Protein AF-A0A7S0S8J2-F1 (afdb_monomer_lite)

InterPro domains:
  IPR001623 DnaJ domain [PS50076] (56-122)
  IPR001623 DnaJ domain [cd06257] (72-115)
  IPR036869 Chaperone J-domain superfamily [G3DSA:1.10.287.110] (71-119)
  IPR036869 Chaperone J-domain superfamily [SSF46565] (71-116)

Structure (mmCIF, N/CA/C/O backbone):
data_AF-A0A7S0S8J2-F1
#
_entry.id   AF-A0A7S0S8J2-F1
#
loop_
_atom_site.group_PDB
_atom_site.id
_atom_site.type_symbol
_atom_site.label_atom_id
_atom_site.label_alt_id
_atom_site.label_comp_id
_atom_site.label_asym_id
_atom_site.label_entity_id
_atom_site.label_seq_id
_atom_site.pdbx_PDB_ins_code
_atom_site.Cartn_x
_atom_site.Cartn_y
_atom_site.Cartn_z
_atom_site.occupancy
_atom_site.B_iso_or_equiv
_atom_site.auth_seq_id
_atom_site.auth_comp_id
_atom_site.auth_asym_id
_atom_site.auth_atom_id
_atom_site.pdbx_PDB_model_num
ATOM 1 N N . ALA A 1 1 ? 40.506 10.291 -39.774 1.00 63.34 1 ALA A N 1
ATOM 2 C CA . ALA A 1 1 ? 40.287 10.612 -38.345 1.00 63.34 1 ALA A CA 1
ATOM 3 C C . ALA A 1 1 ? 38.845 11.056 -38.045 1.00 63.34 1 ALA A C 1
ATOM 5 O O . ALA A 1 1 ? 38.175 10.340 -37.316 1.00 63.34 1 ALA A O 1
ATOM 6 N N . ARG A 1 2 ? 38.315 12.148 -38.634 1.00 61.69 2 ARG A N 1
ATOM 7 C CA . ARG A 1 2 ? 36.953 12.675 -38.340 1.00 61.69 2 ARG A CA 1
ATOM 8 C C . ARG A 1 2 ? 35.800 11.673 -38.528 1.00 61.69 2 ARG A C 1
ATOM 10 O O . ARG A 1 2 ? 35.002 11.502 -37.618 1.00 61.69 2 ARG A O 1
ATOM 17 N N . HIS A 1 3 ? 35.791 10.909 -39.620 1.00 68.00 3 HIS A N 1
ATOM 18 C CA . HIS A 1 3 ? 34.769 9.876 -39.853 1.00 68.00 3 HIS A CA 1
ATOM 19 C C . HIS A 1 3 ? 34.767 8.720 -38.842 1.00 68.00 3 HIS A C 1
ATOM 21 O O . HIS A 1 3 ? 33.754 8.050 -38.673 1.00 68.00 3 HIS A O 1
ATOM 27 N N . ALA A 1 4 ? 35.893 8.443 -38.177 1.00 77.69 4 ALA A N 1
ATOM 28 C CA . ALA A 1 4 ? 35.918 7.432 -37.121 1.00 77.69 4 ALA A CA 1
ATOM 29 C C . ALA A 1 4 ? 35.207 7.949 -35.862 1.00 77.69 4 ALA A C 1
ATOM 31 O O . ALA A 1 4 ? 34.410 7.224 -35.276 1.00 77.69 4 ALA A O 1
ATOM 32 N N . TRP A 1 5 ? 35.427 9.221 -35.520 1.00 75.12 5 TRP A N 1
ATOM 33 C CA . TRP A 1 5 ? 34.798 9.883 -34.379 1.00 75.12 5 TRP A CA 1
ATOM 34 C C . TRP A 1 5 ? 33.288 10.084 -34.569 1.00 75.12 5 TRP A C 1
ATOM 36 O O . TRP A 1 5 ? 32.516 9.810 -33.657 1.00 75.12 5 TRP A O 1
ATOM 46 N N . GLU A 1 6 ? 32.845 10.473 -35.769 1.00 82.06 6 GLU A N 1
ATOM 47 C CA . GLU A 1 6 ? 31.414 10.586 -36.099 1.00 82.06 6 GLU A CA 1
ATOM 48 C C . GLU A 1 6 ? 30.685 9.244 -35.945 1.00 82.06 6 GLU A C 1
ATOM 50 O O . GLU A 1 6 ? 29.602 9.180 -35.364 1.00 82.06 6 GLU A O 1
ATOM 55 N N . ARG A 1 7 ? 31.307 8.150 -36.408 1.00 81.69 7 ARG A N 1
ATOM 56 C CA . ARG A 1 7 ? 30.767 6.794 -36.239 1.00 81.69 7 ARG A CA 1
ATOM 57 C C . ARG A 1 7 ? 30.749 6.357 -34.777 1.00 81.69 7 ARG A C 1
ATOM 59 O O . ARG A 1 7 ? 29.790 5.720 -34.352 1.00 81.69 7 ARG A O 1
ATOM 66 N N . GLU A 1 8 ? 31.772 6.706 -34.003 1.00 84.69 8 GLU A N 1
ATOM 67 C CA . GLU A 1 8 ? 31.822 6.407 -32.570 1.00 84.69 8 GLU A CA 1
ATOM 68 C C . GLU A 1 8 ? 30.737 7.169 -31.792 1.00 84.69 8 GLU A C 1
ATOM 70 O O . GLU A 1 8 ? 30.046 6.582 -30.958 1.00 84.69 8 GLU A O 1
ATOM 75 N N . LEU A 1 9 ? 30.533 8.455 -32.094 1.00 87.25 9 LEU A N 1
ATOM 76 C CA . LEU A 1 9 ? 29.488 9.274 -31.482 1.00 87.25 9 LEU A CA 1
ATOM 77 C C . LEU A 1 9 ? 28.089 8.747 -31.830 1.00 87.25 9 LEU A C 1
ATOM 79 O O . LEU A 1 9 ? 27.259 8.583 -30.935 1.00 87.25 9 LEU A O 1
ATOM 83 N N . ALA A 1 10 ? 27.850 8.419 -33.103 1.00 86.81 10 ALA A N 1
ATOM 84 C CA . ALA A 1 10 ? 26.592 7.829 -33.554 1.00 86.81 10 ALA A CA 1
ATOM 85 C C . ALA A 1 10 ? 26.331 6.462 -32.899 1.00 86.81 10 ALA A C 1
ATOM 87 O O . ALA A 1 10 ? 25.209 6.186 -32.480 1.00 86.81 10 ALA A O 1
ATOM 88 N N . SER A 1 11 ? 27.369 5.632 -32.741 1.00 90.38 11 SER A N 1
ATOM 89 C CA . SER A 1 11 ? 27.284 4.350 -32.031 1.00 90.38 11 SER A CA 1
ATOM 90 C C . SER A 1 11 ? 26.897 4.542 -30.560 1.00 90.38 11 SER A C 1
ATOM 92 O O . SER A 1 11 ? 25.954 3.915 -30.079 1.00 90.38 11 SER A O 1
ATOM 94 N N . LYS A 1 12 ? 27.534 5.485 -29.852 1.00 88.81 12 LYS A N 1
ATOM 95 C CA . LYS A 1 12 ? 27.190 5.814 -28.455 1.00 88.81 12 LYS A CA 1
ATOM 96 C C . LYS A 1 12 ? 25.759 6.341 -28.315 1.00 88.81 12 LYS A C 1
ATOM 98 O O . LYS A 1 12 ? 25.046 5.930 -27.401 1.00 88.81 12 LYS A O 1
ATOM 103 N N . GLN A 1 13 ? 25.319 7.215 -29.224 1.00 87.12 13 GLN A N 1
ATOM 104 C CA . GLN A 1 13 ? 23.940 7.715 -29.246 1.00 87.12 13 GLN A CA 1
ATOM 105 C C . GLN A 1 13 ? 22.933 6.586 -29.496 1.00 87.12 13 GLN A C 1
ATOM 107 O O . GLN A 1 13 ? 21.935 6.490 -28.782 1.00 87.12 13 GLN A O 1
ATOM 112 N N . ALA A 1 14 ? 23.206 5.701 -30.458 1.00 88.56 14 ALA A N 1
ATOM 113 C CA . ALA A 1 14 ? 22.348 4.560 -30.761 1.00 88.56 14 ALA A CA 1
ATOM 114 C C . ALA A 1 14 ? 22.226 3.600 -29.567 1.00 88.56 14 ALA A C 1
ATOM 116 O O . ALA A 1 14 ? 21.108 3.215 -29.216 1.00 88.56 14 ALA A O 1
ATOM 117 N N . SER A 1 15 ? 23.340 3.282 -28.899 1.00 86.69 15 SER A N 1
ATOM 118 C CA . SER A 1 15 ? 23.347 2.456 -27.684 1.00 86.69 15 SER A CA 1
ATOM 119 C C . SER A 1 15 ? 22.524 3.087 -26.564 1.00 86.69 15 SER A C 1
ATOM 121 O O . SER A 1 15 ? 21.674 2.420 -25.980 1.00 86.69 15 SER A O 1
ATOM 123 N N . ARG A 1 16 ? 22.681 4.395 -26.323 1.00 89.75 16 ARG A N 1
ATOM 124 C CA . ARG A 1 16 ? 21.907 5.099 -25.293 1.00 89.75 16 ARG A CA 1
ATOM 125 C C . ARG A 1 16 ? 20.404 5.075 -25.572 1.00 89.75 16 ARG A C 1
ATOM 127 O O . ARG A 1 16 ? 19.605 4.873 -24.664 1.00 89.75 16 ARG A O 1
ATOM 134 N N . VAL A 1 17 ? 20.004 5.279 -26.826 1.00 89.38 17 VAL A N 1
ATOM 135 C CA . VAL A 1 17 ? 18.589 5.208 -27.219 1.00 89.38 17 VAL A CA 1
ATOM 136 C C . VAL A 1 17 ? 18.051 3.780 -27.072 1.00 89.38 17 VAL A C 1
ATOM 138 O O . VAL A 1 17 ? 16.899 3.602 -26.680 1.00 89.38 17 VAL A O 1
ATOM 141 N N . ALA A 1 18 ? 18.858 2.758 -27.370 1.00 86.88 18 ALA A N 1
ATOM 142 C CA . ALA A 1 18 ? 18.470 1.364 -27.173 1.00 86.88 18 ALA A CA 1
ATOM 143 C C . ALA A 1 18 ? 18.247 1.032 -25.687 1.00 86.88 18 ALA A C 1
ATOM 145 O O . ALA A 1 18 ? 17.211 0.456 -25.363 1.00 86.88 18 ALA A O 1
ATOM 146 N N . GLU A 1 19 ? 19.145 1.462 -24.792 1.00 85.31 19 GLU A N 1
ATOM 147 C CA . GLU A 1 19 ? 18.978 1.329 -23.334 1.00 85.31 19 GLU A CA 1
ATOM 148 C C . GLU A 1 19 ? 17.668 1.962 -22.856 1.00 85.31 19 GLU A C 1
ATOM 150 O O . GLU A 1 19 ? 16.836 1.286 -22.259 1.00 85.31 19 GLU A O 1
ATOM 155 N N . LEU A 1 20 ? 17.422 3.228 -23.215 1.00 88.56 20 LEU A N 1
ATOM 156 C CA . LEU A 1 20 ? 16.200 3.937 -22.818 1.00 88.56 20 LEU A CA 1
ATOM 157 C C . LEU A 1 20 ? 14.923 3.239 -23.312 1.00 88.56 20 LEU A C 1
ATOM 159 O O . LEU A 1 20 ? 13.898 3.259 -22.631 1.00 88.56 20 LEU A O 1
ATOM 163 N N . ARG A 1 21 ? 14.959 2.610 -24.495 1.00 86.62 21 ARG A N 1
ATOM 164 C CA . ARG A 1 21 ? 13.828 1.820 -25.012 1.00 86.62 21 ARG A CA 1
ATOM 165 C C . ARG A 1 21 ? 13.605 0.541 -24.211 1.00 86.62 21 ARG A C 1
ATOM 167 O O . ARG A 1 21 ? 12.450 0.166 -24.006 1.00 86.62 21 ARG A O 1
ATOM 174 N N . LEU A 1 22 ? 14.673 -0.131 -23.782 1.00 83.69 22 LEU A N 1
ATOM 175 C CA . LEU A 1 22 ? 14.576 -1.320 -22.934 1.00 83.69 22 LEU A CA 1
ATOM 176 C C . LEU A 1 22 ? 14.018 -0.956 -21.555 1.00 83.69 22 LEU A C 1
ATOM 178 O O . LEU A 1 22 ? 13.049 -1.582 -21.124 1.00 83.69 22 LEU A O 1
ATOM 182 N N . ASP A 1 23 ? 14.539 0.107 -20.938 1.00 81.94 23 ASP A N 1
ATOM 183 C CA . ASP A 1 23 ? 14.044 0.643 -19.665 1.00 81.94 23 ASP A CA 1
ATOM 184 C C . ASP A 1 23 ? 12.565 1.035 -19.769 1.00 81.94 23 ASP A C 1
ATOM 186 O O . ASP A 1 23 ? 11.743 0.647 -18.937 1.00 81.94 23 ASP A O 1
ATOM 190 N N . GLY A 1 24 ? 12.190 1.738 -20.843 1.00 80.00 24 GLY A N 1
ATOM 191 C CA . GLY A 1 24 ? 10.805 2.126 -21.104 1.00 80.00 24 GLY A CA 1
ATOM 192 C C . GLY A 1 24 ? 9.870 0.926 -21.279 1.00 80.00 24 GLY A C 1
ATOM 193 O O . GLY A 1 24 ? 8.754 0.925 -20.757 1.00 80.00 24 GLY A O 1
ATOM 194 N N . ARG A 1 25 ? 10.321 -0.132 -21.965 1.00 85.56 25 ARG A N 1
ATOM 195 C CA . ARG A 1 25 ? 9.538 -1.366 -22.118 1.00 85.56 25 ARG A CA 1
ATOM 196 C C . ARG A 1 25 ? 9.370 -2.087 -20.782 1.00 85.56 25 ARG A C 1
ATOM 198 O O . ARG A 1 25 ? 8.260 -2.525 -20.485 1.00 85.56 25 ARG A O 1
ATOM 205 N N . ALA A 1 26 ? 10.431 -2.184 -19.982 1.00 81.44 26 ALA A N 1
ATOM 206 C CA . ALA A 1 26 ? 10.373 -2.778 -18.650 1.00 81.44 26 ALA A CA 1
ATOM 207 C C . ALA A 1 26 ? 9.387 -2.014 -17.748 1.00 81.44 26 ALA A C 1
ATOM 209 O O . ALA A 1 26 ? 8.466 -2.620 -17.193 1.00 81.44 26 ALA A O 1
ATOM 210 N N . ALA A 1 27 ? 9.481 -0.683 -17.711 1.00 83.94 27 ALA A N 1
ATOM 211 C CA . ALA A 1 27 ? 8.563 0.171 -16.961 1.00 83.94 27 ALA A CA 1
ATOM 212 C C . ALA A 1 27 ? 7.099 0.002 -17.410 1.00 83.94 27 ALA A C 1
ATOM 214 O O . ALA A 1 27 ? 6.204 -0.121 -16.575 1.00 83.94 27 ALA A O 1
ATOM 215 N N . ALA A 1 28 ? 6.839 -0.084 -18.720 1.00 85.81 28 ALA A N 1
ATOM 216 C CA . ALA A 1 28 ? 5.494 -0.322 -19.246 1.00 85.81 28 ALA A CA 1
ATOM 217 C C . ALA A 1 28 ? 4.932 -1.698 -18.837 1.00 85.81 28 ALA A C 1
ATOM 219 O O . ALA A 1 28 ? 3.745 -1.820 -18.520 1.00 85.81 28 ALA A O 1
ATOM 220 N N . THR A 1 29 ? 5.771 -2.742 -18.811 1.00 90.12 29 THR A N 1
ATOM 221 C CA . THR A 1 29 ? 5.344 -4.074 -18.351 1.00 90.12 29 THR A CA 1
ATOM 222 C C . THR A 1 29 ? 5.037 -4.102 -16.857 1.00 90.12 29 THR A C 1
ATOM 224 O O . THR A 1 29 ? 4.021 -4.678 -16.462 1.00 90.12 29 THR A O 1
ATOM 227 N N . GLU A 1 30 ? 5.851 -3.429 -16.038 1.00 87.94 30 GLU A N 1
ATOM 228 C CA . GLU A 1 30 ? 5.607 -3.285 -14.602 1.00 87.94 30 GLU A CA 1
ATOM 229 C C . GLU A 1 30 ? 4.313 -2.506 -14.341 1.00 87.94 30 GLU A C 1
ATOM 231 O O . GLU A 1 30 ? 3.480 -2.960 -13.557 1.00 87.94 30 GLU A O 1
ATOM 236 N N . ALA A 1 31 ? 4.085 -1.401 -15.060 1.00 89.56 31 ALA A N 1
ATOM 237 C CA . ALA A 1 31 ? 2.857 -0.613 -14.961 1.00 89.56 31 ALA A CA 1
ATOM 238 C C . ALA A 1 31 ? 1.608 -1.443 -15.308 1.00 89.56 31 ALA A C 1
ATOM 240 O O . ALA A 1 31 ? 0.634 -1.457 -14.555 1.00 89.56 31 ALA A O 1
ATOM 241 N N . SER A 1 32 ? 1.651 -2.220 -16.397 1.00 93.50 32 SER A N 1
ATOM 242 C CA . SER A 1 32 ? 0.533 -3.097 -16.771 1.00 93.50 32 SER A CA 1
ATOM 243 C C . SER A 1 32 ? 0.275 -4.194 -15.730 1.00 93.50 32 SER A C 1
ATOM 245 O O . SER A 1 32 ? -0.883 -4.515 -15.438 1.00 93.50 32 SER A O 1
ATOM 247 N N . ALA A 1 33 ? 1.331 -4.769 -15.145 1.00 92.81 33 ALA A N 1
ATOM 248 C CA . ALA A 1 33 ? 1.201 -5.740 -14.062 1.00 92.81 33 ALA A CA 1
ATOM 249 C C . ALA A 1 33 ? 0.589 -5.098 -12.806 1.00 92.81 33 ALA A C 1
ATOM 251 O O . ALA A 1 33 ? -0.369 -5.643 -12.248 1.00 92.81 33 ALA A O 1
ATOM 252 N N . ALA A 1 34 ? 1.081 -3.922 -12.409 1.00 93.88 34 ALA A N 1
ATOM 253 C CA . ALA A 1 34 ? 0.571 -3.150 -11.281 1.00 93.88 34 ALA A CA 1
ATOM 254 C C . ALA A 1 34 ? -0.923 -2.832 -11.437 1.00 93.88 34 ALA A C 1
ATOM 256 O O . ALA A 1 34 ? -1.699 -3.041 -10.507 1.00 93.88 34 ALA A O 1
ATOM 257 N N . ASP A 1 35 ? -1.357 -2.430 -12.630 1.00 94.69 35 ASP A N 1
ATOM 258 C CA . ASP A 1 35 ? -2.763 -2.139 -12.914 1.00 94.69 35 ASP A CA 1
ATOM 259 C C . ASP A 1 35 ? -3.670 -3.365 -12.812 1.00 94.69 35 ASP A C 1
ATOM 261 O O . ASP A 1 35 ? -4.792 -3.276 -12.305 1.00 94.69 35 ASP A O 1
ATOM 265 N N . LYS A 1 36 ? -3.202 -4.533 -13.269 1.00 96.06 36 LYS A N 1
ATOM 266 C CA . LYS A 1 36 ? -3.945 -5.791 -13.095 1.00 96.06 36 LYS A CA 1
ATOM 267 C C . LYS A 1 36 ? -4.111 -6.124 -11.613 1.00 96.06 36 LYS A C 1
ATOM 269 O O . LYS A 1 36 ? -5.209 -6.492 -11.198 1.00 96.06 36 LYS A O 1
ATOM 274 N N . ILE A 1 37 ? -3.050 -5.955 -10.825 1.00 96.69 37 ILE A N 1
ATOM 275 C CA . ILE A 1 37 ? -3.076 -6.183 -9.375 1.00 96.69 37 ILE A CA 1
ATOM 276 C C . ILE A 1 37 ? -4.034 -5.199 -8.699 1.00 96.69 37 ILE A C 1
ATOM 278 O O . ILE A 1 37 ? -4.878 -5.625 -7.914 1.00 96.69 37 ILE A O 1
ATOM 282 N N . ARG A 1 38 ? -3.968 -3.910 -9.050 1.00 96.31 38 ARG A N 1
ATOM 283 C CA . ARG A 1 38 ? -4.846 -2.867 -8.507 1.00 96.31 38 ARG A CA 1
ATOM 284 C C . ARG A 1 38 ? -6.316 -3.164 -8.791 1.00 96.31 38 ARG A C 1
ATOM 286 O O . ARG A 1 38 ? -7.131 -3.146 -7.873 1.00 96.31 38 ARG A O 1
ATOM 293 N N . ARG A 1 39 ? -6.661 -3.528 -10.031 1.00 95.62 39 ARG A N 1
ATOM 294 C CA . ARG A 1 39 ? -8.033 -3.933 -10.389 1.00 95.62 39 ARG A CA 1
ATOM 295 C C . ARG A 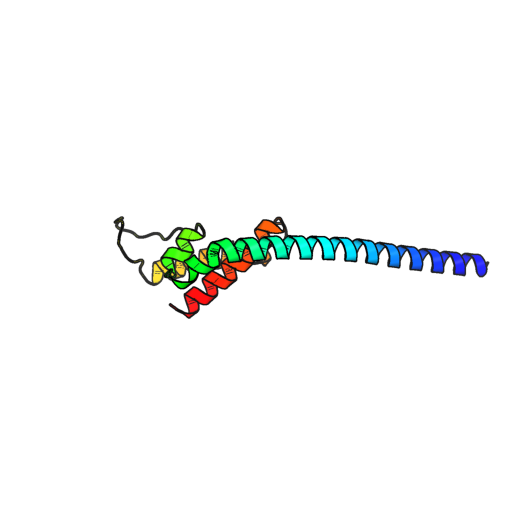1 39 ? -8.506 -5.145 -9.591 1.00 95.62 39 ARG A C 1
ATOM 297 O O . ARG A 1 39 ? -9.612 -5.122 -9.063 1.00 95.62 39 ARG A O 1
ATOM 304 N N . ALA A 1 40 ? -7.674 -6.179 -9.466 1.00 95.38 40 ALA A N 1
ATOM 305 C CA . ALA A 1 40 ? -8.016 -7.364 -8.681 1.00 95.38 40 ALA A CA 1
ATOM 306 C C . ALA A 1 40 ? -8.196 -7.036 -7.188 1.00 95.38 40 ALA A C 1
ATOM 308 O O . ALA A 1 40 ? -9.096 -7.569 -6.536 1.00 95.38 40 ALA A O 1
ATOM 309 N N . PHE A 1 41 ? -7.368 -6.135 -6.653 1.00 95.38 41 PHE A N 1
ATOM 310 C CA . PHE A 1 41 ? -7.491 -5.648 -5.286 1.00 95.38 41 PHE A CA 1
ATOM 311 C C . PHE A 1 41 ? -8.817 -4.909 -5.082 1.00 95.38 41 PHE A C 1
ATOM 313 O O . PHE A 1 41 ? -9.570 -5.272 -4.179 1.00 95.38 41 PHE A O 1
ATOM 320 N N . HIS A 1 42 ? -9.144 -3.933 -5.936 1.00 93.88 42 HIS A N 1
ATOM 321 C CA . HIS A 1 42 ? -10.418 -3.221 -5.838 1.00 93.88 42 HIS A CA 1
ATOM 322 C C . HIS A 1 42 ? -11.593 -4.176 -5.978 1.00 93.88 42 HIS A C 1
ATOM 324 O O . HIS A 1 42 ? -12.429 -4.194 -5.091 1.00 93.88 42 HIS A O 1
ATOM 330 N N . HIS A 1 43 ? -11.603 -5.064 -6.969 1.00 93.62 43 HIS A N 1
ATOM 331 C CA . HIS A 1 43 ? -12.687 -6.032 -7.130 1.00 93.62 43 HIS A CA 1
ATOM 332 C C . HIS A 1 43 ? -12.954 -6.863 -5.857 1.00 93.62 43 HIS A C 1
ATOM 334 O O . HIS A 1 43 ? -14.101 -7.118 -5.496 1.00 93.62 43 HIS A O 1
ATOM 340 N N . LYS A 1 44 ? -11.900 -7.244 -5.122 1.00 92.94 44 LYS A N 1
ATOM 341 C CA . LYS A 1 44 ? -12.024 -7.983 -3.855 1.00 92.94 44 LYS A CA 1
ATOM 342 C C . LYS A 1 44 ? -12.596 -7.139 -2.705 1.00 92.94 44 LYS A C 1
ATOM 344 O O . LYS A 1 44 ? -13.269 -7.685 -1.827 1.00 92.94 44 LYS A O 1
ATOM 349 N N . TRP A 1 45 ? -12.280 -5.846 -2.661 1.00 92.31 45 TRP A N 1
ATOM 350 C CA . TRP A 1 45 ? -12.514 -4.984 -1.495 1.00 92.31 45 TRP A CA 1
ATOM 351 C C . TRP A 1 45 ? -13.589 -3.908 -1.699 1.00 92.31 45 TRP A C 1
ATOM 353 O O . TRP A 1 45 ? -14.097 -3.382 -0.712 1.00 92.31 45 TRP A O 1
ATOM 363 N N . GLU A 1 46 ? -13.974 -3.616 -2.938 1.00 85.62 46 GLU A N 1
ATOM 364 C CA . GLU A 1 46 ? -14.884 -2.537 -3.342 1.00 85.62 46 GLU A CA 1
ATOM 365 C C . GLU A 1 46 ? -16.264 -2.661 -2.700 1.00 85.62 46 GLU A C 1
ATOM 367 O O . GLU A 1 46 ? -16.793 -1.673 -2.205 1.00 85.62 46 GLU A O 1
ATOM 372 N N . SER A 1 47 ? -16.812 -3.873 -2.606 1.00 85.94 47 SER A N 1
ATOM 373 C CA . SER A 1 47 ? -18.103 -4.112 -1.949 1.00 85.94 47 SER A CA 1
ATOM 374 C C . SER A 1 47 ? -18.009 -4.181 -0.423 1.00 85.94 47 SER A C 1
ATOM 376 O O . SER A 1 47 ? -18.971 -3.885 0.280 1.00 85.94 47 SER A O 1
ATOM 378 N N . ARG A 1 48 ? -16.849 -4.576 0.113 1.00 90.12 48 ARG A N 1
ATOM 379 C CA . ARG A 1 48 ? -16.670 -4.870 1.544 1.00 90.12 48 ARG A CA 1
ATOM 380 C C . ARG A 1 48 ? -16.308 -3.628 2.348 1.00 90.12 48 ARG A C 1
ATOM 382 O O . ARG A 1 48 ? -16.855 -3.404 3.421 1.00 90.12 48 ARG A O 1
ATOM 389 N N . VAL A 1 49 ? -15.385 -2.822 1.830 1.00 90.75 49 VAL A N 1
ATOM 390 C CA . VAL A 1 49 ? -14.809 -1.670 2.537 1.00 90.75 49 VAL A CA 1
ATOM 391 C C . VAL A 1 49 ? -15.831 -0.573 2.856 1.00 90.75 49 VAL A C 1
ATOM 393 O O . VAL A 1 49 ? -15.761 -0.052 3.968 1.00 90.75 49 VAL A O 1
ATOM 396 N N . PRO A 1 50 ? -16.781 -0.207 1.971 1.00 88.94 50 PRO A N 1
ATOM 397 C CA . PRO A 1 50 ? -17.769 0.827 2.283 1.00 88.94 50 PRO A CA 1
ATOM 398 C C . PRO A 1 50 ? -18.622 0.498 3.513 1.00 88.94 50 PRO A C 1
ATOM 400 O O . PRO A 1 50 ? -18.853 1.376 4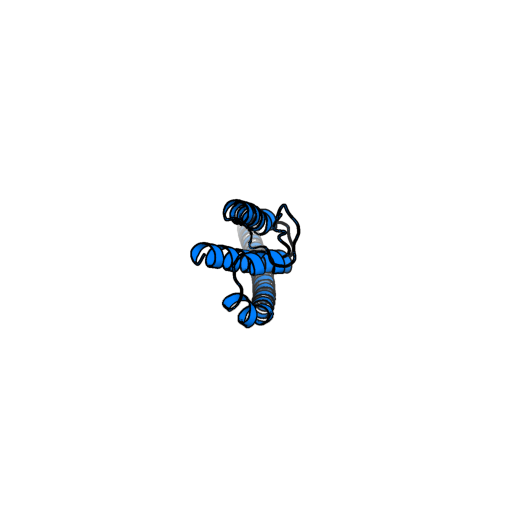.337 1.00 88.94 50 PRO A O 1
ATOM 403 N N . ALA A 1 51 ? -19.013 -0.770 3.677 1.00 89.25 51 ALA A N 1
ATOM 404 C CA . ALA A 1 51 ? -19.819 -1.239 4.805 1.00 89.25 51 ALA A CA 1
ATOM 405 C C . ALA A 1 51 ? -19.013 -1.451 6.103 1.00 89.25 51 ALA A C 1
ATOM 407 O O . ALA A 1 51 ? -19.593 -1.623 7.176 1.00 89.25 51 ALA A O 1
ATOM 408 N N . MET A 1 52 ? -17.678 -1.468 6.032 1.00 90.25 52 MET A N 1
ATOM 409 C CA . MET A 1 52 ? -16.815 -1.725 7.184 1.00 90.25 52 MET A CA 1
ATOM 410 C C . MET A 1 52 ? -16.448 -0.438 7.926 1.00 90.25 52 MET A C 1
ATOM 412 O O . MET A 1 52 ? -16.014 0.555 7.341 1.00 90.25 52 MET A O 1
ATOM 416 N N . GLN A 1 53 ? -16.541 -0.505 9.252 1.00 91.19 53 GLN A N 1
ATOM 417 C CA . GLN A 1 53 ? -15.978 0.493 10.160 1.00 91.19 53 GLN A CA 1
ATOM 418 C C . GLN A 1 53 ? -14.452 0.347 10.245 1.00 91.19 53 GLN A C 1
ATOM 420 O O . GLN A 1 53 ? -13.923 -0.753 10.056 1.00 91.19 53 GLN A O 1
ATOM 425 N N . LEU A 1 54 ? -13.743 1.426 10.591 1.00 90.81 54 LEU A N 1
ATOM 426 C CA . LEU A 1 54 ? -12.274 1.450 10.655 1.00 90.81 54 LEU A CA 1
ATOM 427 C C . LEU A 1 54 ? -11.652 0.262 11.430 1.00 90.81 54 LEU A C 1
ATOM 429 O O . LEU A 1 54 ? -10.732 -0.362 10.897 1.00 90.81 54 LEU A O 1
ATOM 433 N N . PRO A 1 55 ? -12.156 -0.157 12.613 1.00 91.81 55 PRO A N 1
ATOM 434 C CA . PRO A 1 55 ? -11.618 -1.326 13.312 1.00 91.81 55 PRO A CA 1
ATOM 435 C C . PRO A 1 55 ? -11.709 -2.631 12.508 1.00 91.81 55 PRO A C 1
ATOM 437 O O . PRO A 1 55 ? -10.805 -3.464 12.563 1.00 91.81 55 PRO A O 1
ATOM 440 N N . ALA A 1 56 ? -12.797 -2.818 11.754 1.00 91.69 56 ALA A N 1
ATOM 441 C CA . ALA A 1 56 ? -12.990 -4.000 10.921 1.00 91.69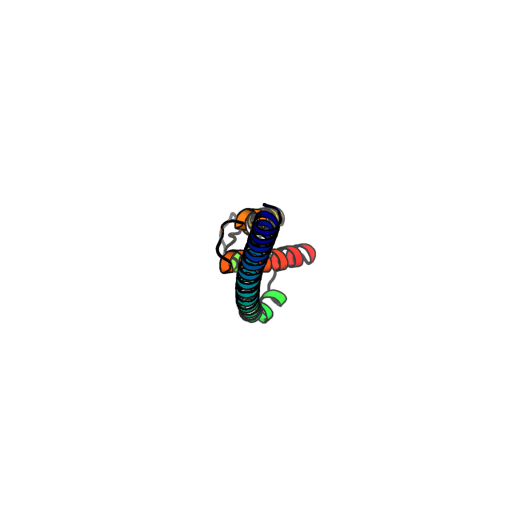 56 ALA A CA 1
ATOM 442 C C . ALA A 1 56 ? -12.045 -3.983 9.712 1.00 91.69 56 ALA A C 1
ATOM 444 O O . ALA A 1 56 ? -11.463 -5.015 9.389 1.00 91.69 56 ALA A O 1
ATOM 445 N N . VAL A 1 57 ? -11.836 -2.811 9.100 1.00 93.69 57 VAL A N 1
ATOM 446 C CA . VAL A 1 57 ? -10.878 -2.628 7.997 1.00 93.69 57 VAL A CA 1
ATOM 447 C C . VAL A 1 57 ? -9.452 -2.942 8.448 1.00 93.69 57 VAL A C 1
ATOM 449 O O . VAL A 1 57 ? -8.757 -3.713 7.789 1.00 93.69 57 VAL A O 1
ATOM 452 N N . LEU A 1 58 ? -9.028 -2.412 9.599 1.00 93.31 58 LEU A N 1
ATOM 453 C CA . LEU A 1 58 ? -7.696 -2.669 10.155 1.00 93.31 58 LEU A CA 1
ATOM 454 C C . LEU A 1 58 ? -7.470 -4.169 10.396 1.00 93.31 58 LEU A C 1
ATOM 456 O O . LEU A 1 58 ? -6.476 -4.722 9.919 1.00 93.31 58 LEU A O 1
ATOM 460 N N . ARG A 1 59 ? -8.432 -4.856 11.027 1.00 92.88 59 ARG A N 1
ATOM 461 C CA . ARG A 1 59 ? -8.367 -6.314 11.231 1.00 92.88 59 ARG A CA 1
ATOM 462 C C . ARG A 1 59 ? -8.330 -7.083 9.912 1.00 92.88 59 ARG A C 1
ATOM 464 O O . ARG A 1 59 ? -7.520 -7.991 9.758 1.00 92.88 59 ARG A O 1
ATOM 471 N N . ALA A 1 60 ? -9.157 -6.700 8.939 1.00 92.00 60 ALA A N 1
ATOM 472 C CA . ALA A 1 60 ? -9.201 -7.340 7.626 1.00 92.00 60 ALA A CA 1
ATOM 473 C C . ALA A 1 60 ? -7.880 -7.192 6.845 1.00 92.00 60 ALA A C 1
ATOM 475 O O . ALA A 1 60 ? -7.551 -8.039 6.013 1.00 92.00 60 ALA A O 1
ATOM 476 N N . PHE A 1 61 ? -7.101 -6.146 7.132 1.00 93.94 61 PHE A N 1
ATOM 477 C CA . PHE A 1 61 ? -5.764 -5.936 6.576 1.00 93.94 61 PHE A CA 1
ATOM 478 C C . PHE A 1 61 ? -4.636 -6.545 7.422 1.00 93.94 61 PHE A C 1
ATOM 480 O O . PHE A 1 61 ? -3.463 -6.374 7.083 1.00 93.94 61 PHE A O 1
ATOM 487 N N . GLY A 1 62 ? -4.968 -7.301 8.473 1.00 92.62 62 GLY A N 1
ATOM 488 C CA . GLY A 1 62 ? -3.999 -7.986 9.329 1.00 92.62 62 GLY A CA 1
ATOM 489 C C . GLY A 1 62 ? -3.320 -7.066 10.343 1.00 92.62 62 GLY A C 1
ATOM 490 O O . GLY A 1 62 ? -2.168 -7.303 10.709 1.00 92.62 62 GLY A O 1
ATOM 491 N N . ILE A 1 63 ? -3.999 -5.989 10.748 1.00 93.69 63 ILE A N 1
ATOM 492 C CA . ILE A 1 63 ? -3.595 -5.133 11.862 1.00 93.69 63 ILE A CA 1
ATOM 493 C C . ILE A 1 63 ? -4.423 -5.530 13.078 1.00 93.69 63 ILE A C 1
ATOM 495 O O . ILE A 1 63 ? -5.645 -5.365 13.106 1.00 93.69 63 ILE A O 1
ATOM 499 N N . GLU A 1 64 ? -3.745 -6.070 14.080 1.00 90.50 64 GLU A N 1
ATOM 500 C CA . GLU A 1 64 ? -4.373 -6.425 15.343 1.00 90.50 64 GLU A CA 1
ATOM 501 C C . GLU A 1 64 ? -4.682 -5.169 16.156 1.00 90.50 64 GLU A C 1
ATOM 503 O O . GLU A 1 64 ? -3.933 -4.192 16.160 1.00 90.50 64 GLU A O 1
ATOM 508 N N . ILE A 1 65 ? -5.827 -5.196 16.832 1.00 88.69 65 ILE A N 1
ATOM 509 C CA . ILE A 1 65 ? -6.229 -4.144 17.757 1.00 88.69 65 ILE A CA 1
ATOM 510 C C . ILE A 1 65 ? -6.251 -4.789 19.129 1.00 88.69 65 ILE A C 1
ATOM 512 O O . ILE A 1 65 ? -7.139 -5.591 19.416 1.00 88.69 65 ILE A O 1
ATOM 516 N N . GLU A 1 66 ? -5.263 -4.449 19.946 1.00 81.81 66 GLU A N 1
ATOM 517 C CA . GLU A 1 66 ? -5.185 -4.881 21.337 1.00 81.81 66 GLU A CA 1
ATOM 518 C C . GLU A 1 66 ? -6.377 -4.293 22.104 1.00 81.81 66 GLU A C 1
ATOM 520 O O . GLU A 1 66 ? -6.503 -3.073 22.237 1.00 81.81 66 GLU A O 1
ATOM 525 N N . VAL A 1 67 ? -7.275 -5.159 22.576 1.00 75.69 67 VAL A N 1
ATOM 526 C CA . VAL A 1 67 ? -8.381 -4.794 23.468 1.00 75.69 67 VAL A CA 1
ATOM 527 C C . VAL A 1 67 ? -8.144 -5.528 24.785 1.00 75.69 67 VAL A C 1
ATOM 529 O O . VAL A 1 67 ? -8.348 -6.738 24.871 1.00 75.69 67 VAL A O 1
ATOM 532 N N . GLU A 1 68 ? -7.659 -4.813 25.798 1.00 66.38 68 GLU A N 1
ATOM 533 C CA . GLU A 1 68 ? -7.531 -5.353 27.156 1.00 66.38 68 GLU A CA 1
ATOM 534 C C . GLU A 1 68 ? -8.931 -5.695 27.698 1.00 66.38 68 GLU A C 1
ATOM 536 O O . GLU A 1 68 ? -9.810 -4.835 27.710 1.00 66.38 68 GLU A O 1
ATOM 541 N N . GLY A 1 69 ? -9.155 -6.956 28.098 1.00 61.47 69 GLY A N 1
ATOM 542 C CA . GLY A 1 69 ? -10.436 -7.432 28.653 1.00 61.47 69 GLY A CA 1
ATOM 543 C C . GLY A 1 69 ? -11.251 -8.404 27.781 1.00 61.47 69 GLY A C 1
ATOM 544 O O . GLY A 1 69 ? -12.245 -8.942 28.255 1.00 61.47 69 GLY A O 1
ATOM 545 N N . GLY A 1 70 ? -10.809 -8.693 26.551 1.00 52.03 70 GLY A N 1
ATOM 546 C CA . GLY A 1 70 ? -11.012 -9.986 25.873 1.00 52.03 70 GLY A CA 1
ATOM 547 C C . GLY A 1 70 ? -12.440 -10.531 25.690 1.00 52.03 70 GLY A C 1
ATOM 548 O O . GLY A 1 70 ? -12.678 -11.692 26.006 1.00 52.03 70 GLY A O 1
ATOM 549 N N . GLY A 1 71 ? -13.371 -9.760 25.119 1.00 53.00 71 GLY A N 1
ATOM 550 C CA . GLY A 1 71 ? -14.662 -10.280 24.640 1.00 53.00 71 GLY A CA 1
ATOM 551 C C . GLY A 1 71 ? -14.890 -10.042 23.141 1.00 53.00 71 GLY A C 1
ATOM 552 O O . GLY A 1 71 ? -14.653 -8.937 22.644 1.00 53.00 71 GLY A O 1
ATOM 553 N N . LEU A 1 72 ? -15.402 -11.056 22.424 1.00 52.12 72 LEU A N 1
ATOM 554 C CA . LEU A 1 72 ? -15.927 -10.962 21.048 1.00 52.12 72 LEU A CA 1
ATOM 555 C C . LEU A 1 72 ? -17.120 -9.986 21.009 1.00 52.12 72 LEU A C 1
ATOM 557 O O . LEU A 1 72 ? -18.273 -10.392 21.066 1.00 52.12 72 LEU A O 1
ATOM 561 N N . GLY A 1 73 ? -16.851 -8.681 20.965 1.00 60.69 73 GLY A N 1
ATOM 562 C CA . GLY A 1 73 ? -17.901 -7.657 20.931 1.00 60.69 73 GLY A CA 1
ATOM 563 C C . GLY A 1 73 ? -17.516 -6.300 21.513 1.00 60.69 73 GLY A C 1
ATOM 564 O O . GLY A 1 73 ? -18.233 -5.326 21.287 1.00 60.69 73 GLY A O 1
ATOM 565 N N . GLN A 1 74 ? -16.386 -6.186 22.219 1.00 70.94 74 GLN A N 1
ATOM 566 C CA . GLN A 1 74 ? -15.958 -4.890 22.743 1.00 70.94 74 GLN A CA 1
ATOM 567 C C . GLN A 1 74 ? -15.411 -3.984 21.633 1.00 70.94 74 GLN A C 1
ATOM 569 O O . GLN A 1 74 ? -14.527 -4.359 20.854 1.00 70.94 74 GLN A O 1
ATOM 574 N N . LYS A 1 75 ? -15.963 -2.767 21.564 1.00 78.38 75 LYS A N 1
ATOM 575 C CA . LYS A 1 75 ? -15.473 -1.710 20.677 1.00 78.38 75 LYS A CA 1
ATOM 576 C C . LYS A 1 75 ? -14.125 -1.204 21.210 1.00 78.38 75 LYS A C 1
ATOM 578 O O . LYS A 1 75 ? -14.058 -0.859 22.389 1.00 78.38 75 LYS A O 1
ATOM 583 N N . PRO A 1 76 ? -13.072 -1.133 20.376 1.00 84.62 76 PRO A N 1
ATOM 584 C CA . PRO A 1 76 ? -11.801 -0.554 20.789 1.00 84.62 76 PRO A CA 1
ATOM 585 C C . PRO A 1 76 ? -11.970 0.889 21.253 1.00 84.62 76 PRO A C 1
ATOM 587 O O . PRO A 1 76 ? -12.761 1.647 20.686 1.00 84.62 76 PRO A O 1
ATOM 590 N N . THR A 1 77 ? -11.176 1.289 22.238 1.00 88.94 77 THR A N 1
ATOM 591 C CA . THR A 1 77 ? -11.069 2.698 22.617 1.00 88.94 77 THR A CA 1
ATOM 592 C C . THR A 1 77 ? -10.412 3.510 21.498 1.00 88.94 77 THR A C 1
ATOM 594 O O . THR A 1 77 ? -9.637 2.991 20.687 1.00 88.94 77 THR A O 1
ATOM 597 N N . ALA A 1 78 ? -10.650 4.823 21.488 1.00 89.44 78 ALA A N 1
ATOM 598 C CA . ALA A 1 78 ? -10.010 5.743 20.548 1.00 89.44 78 ALA A CA 1
ATOM 599 C C . ALA A 1 78 ? -8.468 5.669 20.595 1.00 89.44 78 ALA A C 1
ATOM 601 O O . ALA A 1 78 ? -7.800 5.802 19.571 1.00 89.44 78 ALA A O 1
ATOM 602 N N . GLY A 1 79 ? -7.887 5.437 21.779 1.00 90.88 79 GLY A N 1
ATOM 603 C CA . GLY A 1 79 ? -6.441 5.283 21.958 1.00 90.88 79 GLY A CA 1
ATOM 604 C C . GLY A 1 79 ? -5.890 4.023 21.286 1.00 90.88 79 GLY A C 1
ATOM 605 O O . GLY A 1 79 ? -4.924 4.110 20.524 1.00 90.88 79 GLY A O 1
ATOM 606 N N . GLN A 1 80 ? -6.540 2.878 21.512 1.00 91.12 80 GLN A N 1
ATOM 607 C CA . GLN A 1 80 ? -6.184 1.597 20.887 1.00 91.12 80 GLN A CA 1
ATOM 608 C C . GLN A 1 80 ? -6.324 1.667 19.364 1.00 91.12 80 GLN A C 1
ATOM 610 O O . GLN A 1 80 ? -5.430 1.234 18.636 1.00 91.12 80 GLN A O 1
ATOM 615 N N . LEU A 1 81 ? -7.399 2.291 18.874 1.00 91.75 81 LEU A N 1
ATOM 616 C CA . LEU A 1 81 ? -7.627 2.438 17.441 1.00 91.75 81 LEU A CA 1
ATOM 617 C C . LEU A 1 81 ? -6.575 3.338 16.78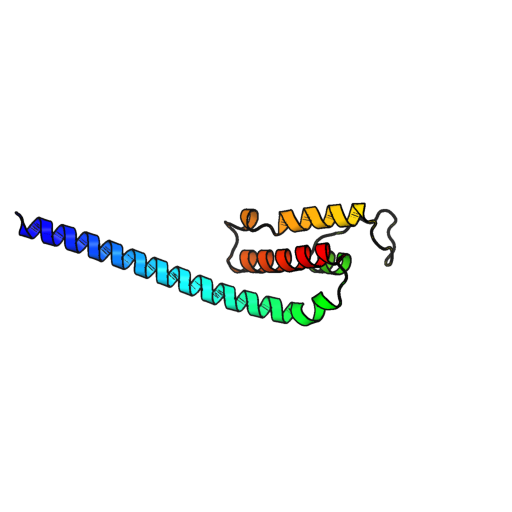1 1.00 91.75 81 LEU A C 1
ATOM 619 O O . LEU A 1 81 ? -6.019 2.967 15.751 1.00 91.75 81 LEU A O 1
ATOM 623 N N . ARG A 1 82 ? -6.215 4.469 17.405 1.00 93.38 82 ARG A N 1
ATOM 624 C CA . ARG A 1 82 ? -5.129 5.338 16.918 1.00 93.38 82 ARG A CA 1
ATOM 625 C C . ARG A 1 82 ? -3.767 4.640 16.922 1.00 93.38 82 ARG A C 1
ATOM 627 O O . ARG A 1 82 ? -2.966 4.876 16.019 1.00 93.38 82 ARG A O 1
ATOM 634 N N . LYS A 1 83 ? -3.484 3.788 17.915 1.00 94.25 83 LYS A N 1
ATOM 635 C CA . LYS A 1 83 ? -2.256 2.972 17.951 1.00 94.25 83 LYS A CA 1
ATOM 636 C C . LYS A 1 83 ? -2.214 2.010 16.759 1.00 94.25 83 LYS A C 1
ATOM 638 O O . LYS A 1 83 ? -1.233 2.024 16.017 1.00 94.25 83 LYS A O 1
ATOM 643 N N . ALA A 1 84 ? -3.293 1.259 16.535 1.00 94.62 84 ALA A N 1
ATOM 644 C CA . ALA A 1 84 ? -3.420 0.344 15.402 1.00 94.62 84 ALA A CA 1
ATOM 645 C C . ALA A 1 84 ? -3.339 1.078 14.051 1.00 94.62 84 ALA A C 1
ATOM 647 O O . ALA A 1 84 ? -2.631 0.637 13.148 1.00 94.62 84 ALA A O 1
ATOM 648 N N . TYR A 1 85 ? -3.979 2.245 13.927 1.00 95.38 85 TYR A N 1
ATOM 649 C CA . TYR A 1 85 ? -3.879 3.098 12.741 1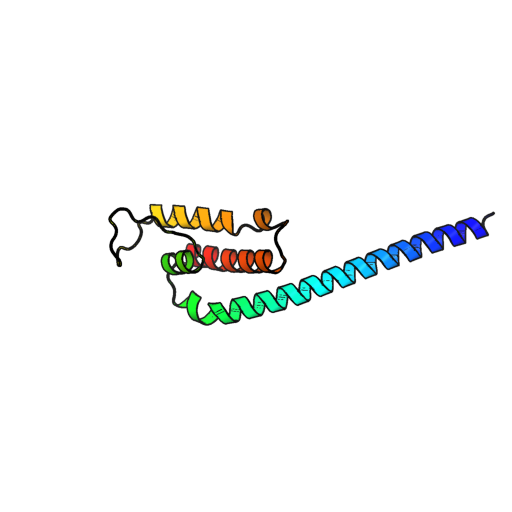.00 95.38 85 TYR A CA 1
ATOM 650 C C . TYR A 1 85 ? -2.426 3.490 12.437 1.00 95.38 85 TYR A C 1
ATOM 652 O O . TYR A 1 85 ? -1.955 3.270 11.324 1.00 95.38 85 TYR A O 1
ATOM 660 N N . ARG A 1 86 ? -1.670 3.993 13.425 1.00 94.81 86 ARG A N 1
ATOM 661 C CA . ARG A 1 86 ? -0.249 4.341 13.228 1.00 94.81 86 ARG A CA 1
ATOM 662 C C . ARG A 1 86 ? 0.588 3.138 12.797 1.00 94.81 86 ARG A C 1
ATOM 664 O O . ARG A 1 86 ? 1.439 3.268 11.920 1.00 94.81 86 ARG A O 1
ATOM 671 N N . GLN A 1 87 ? 0.338 1.967 13.381 1.00 95.62 87 GLN A N 1
ATOM 672 C CA . GLN A 1 87 ? 1.002 0.729 12.974 1.00 95.62 87 GLN A CA 1
ATOM 673 C C . GLN A 1 87 ? 0.684 0.373 11.516 1.00 95.62 87 GLN A C 1
ATOM 675 O O . GLN A 1 87 ? 1.585 -0.001 10.766 1.00 95.62 87 GLN A O 1
ATOM 680 N N . ALA A 1 88 ? -0.574 0.527 11.101 1.00 95.50 88 ALA A N 1
ATOM 681 C CA . ALA A 1 88 ? -1.014 0.277 9.735 1.00 95.50 88 ALA A CA 1
ATOM 682 C C . ALA A 1 88 ? -0.357 1.236 8.733 1.00 95.50 88 ALA A C 1
ATOM 684 O O . ALA A 1 88 ? 0.215 0.784 7.744 1.00 95.50 88 ALA A O 1
ATOM 685 N N . VAL A 1 89 ? -0.369 2.540 9.028 1.00 94.94 89 VAL A N 1
ATOM 686 C CA . VAL A 1 89 ? 0.282 3.590 8.225 1.00 94.94 89 VAL A CA 1
ATOM 687 C C . VAL A 1 89 ? 1.757 3.270 8.025 1.00 94.94 89 VAL A C 1
ATOM 689 O O . VAL A 1 89 ? 2.230 3.279 6.896 1.00 94.94 89 VAL A O 1
ATOM 692 N N . LEU A 1 90 ? 2.478 2.912 9.092 1.00 94.56 90 LEU A N 1
ATOM 693 C CA . LEU A 1 90 ? 3.891 2.547 8.992 1.00 94.56 90 LEU A CA 1
ATOM 694 C C . LEU A 1 90 ? 4.108 1.256 8.197 1.00 94.56 90 LEU A C 1
ATOM 696 O O . LEU A 1 90 ? 5.050 1.181 7.415 1.00 94.56 90 LEU A O 1
ATOM 700 N N . ARG A 1 91 ? 3.266 0.233 8.384 1.00 94.44 91 ARG A N 1
ATOM 701 C CA . ARG A 1 91 ? 3.390 -1.055 7.682 1.00 94.44 91 ARG A CA 1
ATOM 702 C C . ARG A 1 91 ? 3.159 -0.911 6.179 1.00 94.44 91 ARG A C 1
ATOM 704 O O . ARG A 1 91 ? 3.872 -1.532 5.394 1.00 94.44 91 ARG A O 1
ATOM 711 N N . PHE A 1 92 ? 2.177 -0.105 5.795 1.00 95.38 92 PHE A N 1
ATOM 712 C CA . PHE A 1 92 ? 1.750 0.062 4.408 1.00 95.38 92 PHE A CA 1
ATOM 713 C C . PHE A 1 92 ? 2.324 1.320 3.735 1.00 95.38 92 PHE A C 1
ATOM 715 O O . PHE A 1 92 ? 1.928 1.645 2.621 1.00 95.38 92 PHE A O 1
ATOM 722 N N . HIS A 1 93 ? 3.272 2.015 4.375 1.00 93.38 93 HIS A N 1
ATOM 723 C CA . HIS A 1 93 ? 3.914 3.200 3.805 1.00 93.38 93 HIS A CA 1
ATOM 724 C C . HIS A 1 93 ? 4.751 2.842 2.561 1.00 93.38 93 HIS A C 1
ATOM 726 O O . HIS A 1 93 ? 5.556 1.907 2.641 1.00 93.38 93 HIS A O 1
ATOM 732 N N . PRO A 1 94 ? 4.653 3.596 1.448 1.00 90.06 94 PRO A N 1
ATOM 733 C CA . PRO A 1 94 ? 5.367 3.286 0.205 1.00 90.06 94 PRO A CA 1
ATOM 734 C C . PRO A 1 94 ? 6.889 3.222 0.383 1.00 90.06 94 PRO A C 1
ATOM 736 O O . PRO A 1 94 ? 7.533 2.342 -0.182 1.00 90.06 94 PRO A O 1
ATOM 739 N N . ASP A 1 95 ? 7.454 4.080 1.237 1.00 91.81 95 ASP A N 1
ATOM 740 C CA . ASP A 1 95 ? 8.898 4.107 1.524 1.00 91.81 95 ASP A CA 1
ATOM 741 C C . ASP A 1 95 ? 9.413 2.782 2.120 1.00 91.81 95 ASP A C 1
ATOM 743 O O . ASP A 1 95 ? 10.509 2.327 1.804 1.00 91.81 95 ASP A O 1
ATOM 747 N N . ARG A 1 96 ? 8.584 2.073 2.903 1.00 89.12 96 ARG A N 1
ATOM 748 C CA . ARG A 1 96 ? 8.951 0.749 3.437 1.00 89.12 96 ARG A CA 1
ATOM 749 C C . ARG A 1 96 ? 8.832 -0.375 2.410 1.00 89.12 96 ARG A C 1
ATOM 751 O O . ARG A 1 96 ? 9.333 -1.468 2.654 1.00 89.12 96 ARG A O 1
ATOM 758 N N . GLN A 1 97 ? 8.181 -0.119 1.277 1.00 90.75 97 GLN A N 1
ATOM 759 C CA . GLN A 1 97 ? 7.899 -1.108 0.237 1.00 90.75 97 GLN A CA 1
ATOM 760 C C . GLN A 1 97 ? 8.794 -0.942 -0.998 1.00 90.75 97 GLN A C 1
ATOM 762 O O . GLN A 1 97 ? 8.626 -1.668 -1.972 1.00 90.75 97 GLN A O 1
ATOM 767 N N . ALA A 1 98 ? 9.778 -0.036 -0.972 1.00 86.06 98 ALA A N 1
ATOM 768 C CA . ALA A 1 98 ? 10.637 0.258 -2.123 1.00 86.06 98 ALA A CA 1
ATOM 769 C C . ALA A 1 98 ? 11.359 -0.976 -2.705 1.00 86.06 98 ALA A C 1
ATOM 771 O O . ALA A 1 98 ? 11.603 -1.035 -3.906 1.00 86.06 98 ALA A O 1
ATOM 772 N N . LYS A 1 99 ? 11.674 -1.972 -1.865 1.00 90.06 99 LYS A N 1
ATOM 773 C CA . LYS A 1 99 ? 12.333 -3.233 -2.261 1.00 90.06 99 LYS A CA 1
ATOM 774 C C . LYS A 1 99 ? 11.374 -4.422 -2.407 1.00 90.06 99 LYS A C 1
ATOM 776 O O . LYS A 1 99 ? 11.828 -5.528 -2.686 1.00 90.06 99 LYS A O 1
ATOM 781 N N . ALA A 1 100 ? 10.082 -4.222 -2.161 1.00 91.88 100 ALA A N 1
ATOM 782 C CA . ALA A 1 100 ? 9.091 -5.288 -2.213 1.00 91.88 100 ALA A CA 1
ATOM 783 C C . ALA A 1 100 ? 8.671 -5.585 -3.660 1.00 91.88 100 ALA A C 1
ATOM 785 O O . ALA A 1 100 ? 8.907 -4.790 -4.578 1.00 91.88 100 ALA A O 1
ATOM 786 N N . SER A 1 101 ? 8.023 -6.730 -3.873 1.00 93.56 101 SER A N 1
ATOM 787 C CA . SER A 1 101 ? 7.481 -7.073 -5.188 1.00 93.56 101 SER A CA 1
ATOM 788 C C . SER A 1 101 ? 6.433 -6.049 -5.648 1.00 93.56 101 SER A C 1
ATOM 790 O O . SER A 1 101 ? 5.786 -5.381 -4.837 1.00 93.56 101 SER A O 1
ATOM 792 N N . VAL A 1 102 ? 6.201 -5.956 -6.963 1.00 92.56 102 VAL A N 1
ATOM 793 C CA . VAL A 1 102 ? 5.157 -5.088 -7.552 1.00 92.56 102 VAL A CA 1
ATOM 794 C C . VAL A 1 102 ? 3.801 -5.325 -6.883 1.00 92.56 102 VAL A C 1
ATOM 796 O O . VAL A 1 102 ? 3.064 -4.383 -6.601 1.00 92.56 102 VAL A O 1
ATOM 799 N N . ARG A 1 103 ? 3.491 -6.588 -6.570 1.00 93.88 103 ARG A N 1
ATOM 800 C CA . ARG A 1 103 ? 2.261 -6.966 -5.879 1.00 93.88 103 ARG A CA 1
ATOM 801 C C . ARG A 1 103 ? 2.176 -6.382 -4.480 1.00 93.88 103 ARG A C 1
ATOM 803 O O . ARG A 1 103 ? 1.171 -5.762 -4.154 1.00 93.88 103 ARG A O 1
ATOM 810 N N . GLU A 1 104 ? 3.207 -6.573 -3.671 1.00 94.00 104 GLU A N 1
ATOM 811 C CA . GLU A 1 104 ? 3.234 -6.073 -2.296 1.00 94.00 104 GLU A CA 1
ATOM 812 C C . GLU A 1 104 ? 3.185 -4.546 -2.255 1.00 94.00 104 GLU A C 1
ATOM 814 O O . GLU A 1 104 ? 2.431 -3.990 -1.458 1.00 94.00 104 GLU A O 1
ATOM 819 N N . ARG A 1 105 ? 3.906 -3.874 -3.163 1.00 94.88 105 ARG A N 1
ATOM 820 C CA . ARG A 1 105 ? 3.880 -2.412 -3.319 1.00 94.88 105 ARG A CA 1
ATOM 821 C C . ARG A 1 105 ? 2.473 -1.900 -3.605 1.00 94.88 105 ARG A C 1
ATOM 823 O O . ARG A 1 105 ? 1.984 -1.043 -2.875 1.00 94.88 105 ARG A O 1
ATOM 830 N N . VAL A 1 106 ? 1.811 -2.453 -4.624 1.00 95.69 106 VAL A N 1
ATOM 831 C CA . VAL A 1 106 ? 0.453 -2.039 -5.007 1.00 95.69 106 VAL A CA 1
ATOM 832 C C . VAL A 1 106 ? -0.551 -2.367 -3.904 1.00 95.69 106 VAL A C 1
ATOM 834 O O . VAL A 1 106 ? -1.342 -1.512 -3.525 1.00 95.69 106 VAL A O 1
ATOM 837 N N . GLU A 1 107 ? -0.520 -3.577 -3.338 1.00 94.94 107 GLU A N 1
ATOM 838 C CA . GLU A 1 107 ? -1.451 -3.943 -2.264 1.00 94.94 107 GLU A CA 1
ATOM 839 C C . GLU A 1 107 ? -1.259 -3.081 -1.006 1.00 94.94 107 GLU A C 1
ATOM 841 O O . GLU A 1 107 ? -2.242 -2.751 -0.343 1.00 94.94 107 GLU A O 1
ATOM 846 N N . ALA A 1 108 ? -0.022 -2.717 -0.658 1.00 95.88 108 ALA A N 1
ATOM 847 C CA . ALA A 1 108 ? 0.253 -1.806 0.447 1.00 95.88 108 ALA A CA 1
ATOM 848 C C . ALA A 1 108 ? -0.281 -0.397 0.159 1.00 95.88 108 ALA A C 1
ATOM 850 O O . ALA A 1 108 ? -0.972 0.164 1.006 1.00 95.88 108 ALA A O 1
ATOM 851 N N . GLU A 1 109 ? -0.040 0.136 -1.040 1.00 95.50 109 GLU A N 1
ATOM 852 C CA . GLU A 1 109 ? -0.548 1.445 -1.461 1.00 95.50 109 GLU A CA 1
ATOM 853 C C . GLU A 1 109 ? -2.083 1.510 -1.380 1.00 95.50 109 GLU A C 1
ATOM 855 O O . GLU A 1 109 ? -2.645 2.445 -0.806 1.00 95.50 109 GLU A O 1
ATOM 860 N N . GLU A 1 110 ? -2.781 0.492 -1.890 1.00 96.00 110 GLU A N 1
ATOM 861 C CA . GLU A 1 110 ? -4.246 0.469 -1.860 1.00 96.00 110 GLU A CA 1
ATOM 862 C C . GLU A 1 110 ? -4.804 0.286 -0.437 1.00 96.00 110 GLU A C 1
ATOM 864 O O . GLU A 1 110 ? -5.788 0.935 -0.066 1.00 96.00 110 GLU A O 1
ATOM 869 N N . LYS A 1 111 ? -4.153 -0.526 0.412 1.00 95.50 111 LYS A N 1
ATOM 870 C CA . LYS A 1 111 ? -4.498 -0.617 1.845 1.00 95.50 111 LYS A CA 1
ATOM 871 C C . LYS A 1 111 ? -4.307 0.724 2.548 1.00 95.50 111 LYS A C 1
ATOM 873 O O . LYS A 1 111 ? -5.179 1.121 3.319 1.00 95.50 111 LYS A O 1
ATOM 878 N N . PHE A 1 112 ? -3.204 1.418 2.271 1.00 95.81 112 PHE A N 1
ATOM 879 C CA . PHE A 1 112 ? -2.898 2.727 2.841 1.00 95.81 112 PHE A CA 1
ATOM 880 C C . PHE A 1 112 ? -3.999 3.741 2.514 1.00 95.81 112 PHE A C 1
ATOM 882 O O . PHE A 1 112 ? -4.590 4.304 3.432 1.00 95.81 112 PHE A O 1
ATOM 889 N N . LYS A 1 113 ? -4.361 3.886 1.230 1.00 94.81 113 LYS A N 1
ATOM 890 C CA . LYS A 1 113 ? -5.446 4.781 0.782 1.00 94.81 113 LYS A CA 1
ATOM 891 C C . LYS A 1 113 ? -6.761 4.508 1.514 1.00 94.81 113 LYS A C 1
ATOM 893 O O . LYS A 1 113 ? -7.420 5.435 1.980 1.00 94.81 113 LYS A O 1
ATOM 898 N N . ILE A 1 114 ? -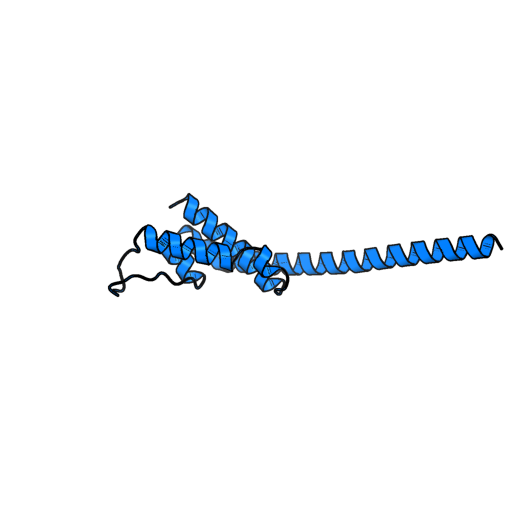7.140 3.233 1.631 1.00 95.12 114 ILE A N 1
ATOM 899 C CA . ILE A 1 114 ? -8.381 2.831 2.302 1.00 95.12 114 ILE A CA 1
ATOM 900 C C . ILE A 1 114 ? -8.344 3.159 3.797 1.00 95.12 114 ILE A C 1
ATOM 902 O O . ILE A 1 114 ? -9.331 3.674 4.322 1.00 95.12 114 ILE A O 1
ATOM 906 N N . ILE A 1 115 ? -7.237 2.856 4.481 1.00 94.31 115 ILE A N 1
ATOM 907 C CA . ILE A 1 115 ? -7.087 3.101 5.921 1.00 94.31 115 ILE A CA 1
ATOM 908 C C . ILE A 1 115 ? -7.116 4.600 6.225 1.00 94.31 115 ILE A C 1
ATOM 910 O O . ILE A 1 115 ? -7.827 4.998 7.143 1.00 94.31 115 ILE A O 1
ATOM 914 N N . THR A 1 116 ? -6.394 5.423 5.458 1.00 93.75 116 THR A N 1
ATOM 915 C CA . THR A 1 116 ? -6.385 6.884 5.634 1.00 93.75 116 THR A CA 1
ATOM 916 C C . THR A 1 116 ? -7.780 7.462 5.441 1.00 93.75 116 THR A C 1
ATOM 918 O O . THR A 1 116 ? -8.287 8.109 6.348 1.00 93.75 116 THR A O 1
ATOM 921 N N . ARG A 1 117 ? -8.467 7.112 4.345 1.00 93.75 117 ARG A N 1
ATOM 922 C CA . ARG A 1 117 ? -9.848 7.563 4.117 1.00 93.75 117 ARG A CA 1
ATOM 923 C C . ARG A 1 117 ? -10.784 7.163 5.262 1.00 93.75 117 ARG A C 1
ATOM 925 O O . ARG A 1 117 ? -11.583 7.966 5.720 1.00 93.75 117 ARG A O 1
ATOM 932 N N . LYS A 1 118 ? -10.685 5.919 5.743 1.00 92.81 118 LYS A N 1
ATOM 933 C CA . LYS A 1 118 ? -11.522 5.432 6.850 1.00 92.81 118 LYS A CA 1
ATOM 934 C C . LYS A 1 118 ? -11.199 6.088 8.190 1.00 92.81 118 LYS A C 1
ATOM 936 O O . LYS A 1 118 ? -12.065 6.086 9.053 1.00 92.81 118 LYS A O 1
ATOM 941 N N . MET A 1 119 ? -9.980 6.588 8.375 1.00 91.44 119 MET A N 1
ATOM 942 C CA . MET A 1 119 ? -9.597 7.372 9.548 1.00 91.44 119 MET A CA 1
ATOM 943 C C . MET A 1 119 ? -10.159 8.790 9.481 1.00 91.44 119 MET A C 1
ATOM 945 O O . MET A 1 119 ? -10.598 9.293 10.505 1.00 91.44 119 MET A O 1
ATOM 949 N N . ASP A 1 120 ? -10.185 9.399 8.296 1.00 90.50 120 ASP A N 1
ATOM 950 C CA . ASP A 1 120 ? -10.769 10.731 8.100 1.00 90.50 120 ASP A CA 1
ATOM 951 C C . ASP A 1 120 ? -12.304 10.717 8.263 1.00 90.50 120 ASP A C 1
ATOM 953 O O . ASP A 1 120 ? -12.894 11.704 8.692 1.00 90.50 120 ASP A O 1
ATOM 957 N N . GLU A 1 121 ? -12.952 9.591 7.935 1.00 87.25 121 GLU A N 1
ATOM 958 C CA . GLU A 1 121 ? -14.397 9.358 8.109 1.00 87.25 121 GLU A CA 1
ATOM 959 C C . GLU A 1 121 ? -14.815 8.983 9.550 1.00 87.25 121 GLU A C 1
ATOM 961 O O . GLU A 1 121 ? -16.016 8.947 9.829 1.00 87.25 121 GLU A O 1
ATOM 966 N N . TRP A 1 122 ? -13.870 8.620 10.425 1.00 83.00 122 TRP A N 1
ATOM 967 C CA . TRP A 1 122 ? -14.140 8.072 11.764 1.00 83.00 122 TRP A CA 1
ATOM 968 C C . TRP A 1 122 ? -14.188 9.150 12.849 1.00 83.00 122 TRP A C 1
ATOM 970 O O . TRP A 1 122 ? -15.146 9.101 13.657 1.00 83.00 122 TRP A O 1
#

pLDDT: mean 88.01, std 9.48, range [52.03, 96.69]

Secondary structure (DSSP, 8-state):
-HHHHHHHHHHHHHHHHHHHHHHHHHHHHHHHHHHHHHHHHHHHHTTTTTT--HHHHHHHTT-----TT--TTPPPPHHHHHHHHHHHHHHT-GGGGTTS-HHHHHHHHHHHHHHHHHHHT-

Sequence (122 aa):
ARHAWERELASKQASRVAELRLDGRAAATEASAADKIRRAFHHKWESRVPAMQLPAVLRAFGIEIEVEGGGLGQKPTAGQLRKAYRQAVLRFHPDRQAKASVRERVEAEEKFKIITRKMDEW

Organism: NCBI:txid81844

Foldseek 3Di:
DVVVVVVVVVVVVVVVVVVVVVVVVVVVVLVVVLVVLLVVLCVVPVVPLVPDALVRLLVVVVQDQDDPPDDPDDDGDPVSSVVSLVVLCVVLPLVVCVPPDSNSNSNSVVSNVSNVVSVVVD

Radius of gyration: 23.32 Å; chains: 1; bounding box: 60×24×68 Å